Protein AF-A0A3C1EJ67-F1 (afdb_monomer_lite)

Structure (mmCIF, N/CA/C/O backbone):
data_AF-A0A3C1EJ67-F1
#
_entry.id   AF-A0A3C1EJ67-F1
#
loop_
_atom_site.group_PDB
_atom_site.id
_atom_site.type_symbol
_atom_site.label_atom_id
_atom_site.label_alt_id
_atom_site.label_comp_id
_atom_site.label_asym_id
_atom_site.label_entity_id
_atom_site.label_seq_id
_atom_site.pdbx_PDB_ins_code
_atom_site.Cartn_x
_atom_site.Cartn_y
_atom_site.Cartn_z
_atom_site.occupancy
_atom_site.B_iso_or_equiv
_atom_site.auth_seq_id
_atom_site.auth_comp_id
_atom_site.auth_asym_id
_atom_site.auth_atom_id
_atom_site.pdbx_PDB_model_num
ATOM 1 N N . MET A 1 1 ? 43.791 -3.008 -68.686 1.00 50.06 1 MET A N 1
ATOM 2 C CA . MET A 1 1 ? 42.972 -3.286 -67.486 1.00 50.06 1 MET A CA 1
ATOM 3 C C . MET A 1 1 ? 42.836 -1.986 -66.706 1.00 50.06 1 MET A C 1
ATOM 5 O O . MET A 1 1 ? 43.827 -1.531 -66.153 1.00 50.06 1 MET A O 1
ATOM 9 N N . GLY A 1 2 ? 41.682 -1.317 -66.788 1.00 63.72 2 GLY A N 1
ATOM 10 C CA . GLY A 1 2 ? 41.459 -0.001 -66.173 1.00 63.72 2 GLY A CA 1
ATOM 11 C C . GLY A 1 2 ? 40.953 -0.124 -64.737 1.00 63.72 2 GLY A C 1
ATOM 12 O O . GLY A 1 2 ? 40.076 -0.940 -64.466 1.00 63.72 2 GLY A O 1
ATOM 13 N N . ILE A 1 3 ? 41.519 0.666 -63.825 1.00 66.94 3 ILE A N 1
ATOM 14 C CA . ILE A 1 3 ? 41.120 0.714 -62.414 1.00 66.94 3 ILE A CA 1
ATOM 15 C C . ILE A 1 3 ? 39.718 1.346 -62.329 1.00 66.94 3 ILE A C 1
ATOM 17 O O . ILE A 1 3 ? 39.527 2.438 -62.873 1.00 66.94 3 ILE A O 1
ATOM 21 N N . PRO A 1 4 ? 38.733 0.701 -61.678 1.00 71.38 4 PRO A N 1
ATOM 22 C CA . PRO A 1 4 ? 37.395 1.263 -61.548 1.00 71.38 4 P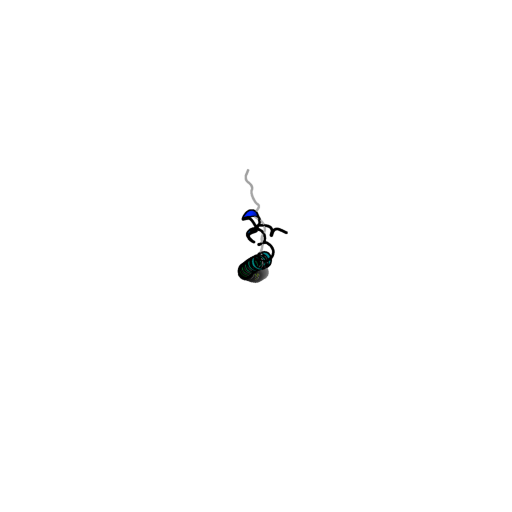RO A CA 1
ATOM 23 C C . PRO A 1 4 ? 37.427 2.530 -60.683 1.00 71.38 4 PRO A C 1
ATOM 25 O O . PRO A 1 4 ? 37.919 2.525 -59.553 1.00 71.38 4 PRO A O 1
ATOM 28 N N . GLN A 1 5 ? 36.904 3.623 -61.237 1.00 71.44 5 GLN A N 1
ATOM 29 C CA . GLN A 1 5 ? 36.814 4.927 -60.583 1.00 71.44 5 GLN A CA 1
ATOM 30 C C . GLN A 1 5 ? 35.678 4.892 -59.551 1.00 71.44 5 GLN A C 1
ATOM 32 O O . GLN A 1 5 ? 34.508 4.817 -59.923 1.00 71.44 5 GLN A O 1
ATOM 37 N N . ARG A 1 6 ? 36.019 4.922 -58.255 1.00 70.62 6 ARG A N 1
ATOM 38 C CA . ARG A 1 6 ? 35.038 5.038 -57.163 1.00 70.62 6 ARG A CA 1
ATOM 39 C C . ARG A 1 6 ? 34.387 6.417 -57.216 1.00 70.62 6 ARG A C 1
ATOM 41 O O . ARG A 1 6 ? 35.076 7.433 -57.180 1.00 70.62 6 ARG A O 1
ATOM 48 N N . THR A 1 7 ? 33.066 6.447 -57.295 1.00 74.50 7 THR A N 1
ATOM 49 C CA . THR A 1 7 ? 32.273 7.677 -57.331 1.00 74.50 7 THR A CA 1
ATOM 50 C C . THR A 1 7 ? 31.725 8.024 -55.950 1.00 74.50 7 THR A C 1
ATOM 52 O O . THR A 1 7 ? 31.741 7.218 -55.024 1.00 74.50 7 THR A O 1
ATOM 55 N N . VAL A 1 8 ? 31.177 9.232 -55.804 1.00 67.88 8 VAL A N 1
ATOM 56 C CA . VAL A 1 8 ? 30.530 9.692 -54.560 1.00 67.88 8 VAL A CA 1
ATOM 57 C C . VAL A 1 8 ? 29.348 8.800 -54.148 1.00 67.88 8 VAL A C 1
ATOM 59 O O . VAL A 1 8 ? 29.027 8.715 -52.969 1.00 67.88 8 VAL A O 1
ATOM 62 N N . LYS A 1 9 ? 28.735 8.089 -55.108 1.00 68.00 9 LYS A N 1
ATOM 63 C CA . LYS A 1 9 ? 27.679 7.092 -54.866 1.00 68.00 9 LYS A CA 1
ATOM 64 C C . LYS A 1 9 ? 28.195 5.826 -54.171 1.00 68.00 9 LYS A C 1
ATOM 66 O O . LYS A 1 9 ? 27.409 5.123 -53.548 1.00 68.00 9 LYS A O 1
ATOM 71 N N . ASP A 1 10 ? 29.500 5.566 -54.239 1.00 66.62 10 ASP A N 1
ATOM 72 C CA . ASP A 1 10 ? 30.141 4.423 -53.586 1.00 66.62 10 ASP A CA 1
ATOM 73 C C . ASP A 1 10 ? 30.540 4.735 -52.131 1.00 66.62 10 ASP A C 1
ATOM 75 O O . ASP A 1 10 ? 30.886 3.828 -51.368 1.00 66.62 10 ASP A O 1
ATOM 79 N N . ILE A 1 11 ? 30.443 6.003 -51.706 1.00 71.00 11 ILE A N 1
ATOM 80 C CA . ILE A 1 11 ? 30.692 6.437 -50.327 1.00 71.00 11 ILE A CA 1
ATOM 81 C C . ILE A 1 11 ? 29.448 6.140 -49.480 1.00 71.00 11 ILE A C 1
ATOM 83 O O . ILE A 1 11 ? 28.540 6.957 -49.340 1.00 71.00 11 ILE A O 1
ATOM 87 N N . HIS A 1 12 ? 29.409 4.949 -48.887 1.00 69.12 12 HIS A N 1
ATOM 88 C CA . HIS A 1 12 ? 28.361 4.568 -47.944 1.00 69.12 12 HIS A CA 1
ATOM 89 C C . HIS A 1 12 ? 28.721 5.115 -46.559 1.00 69.12 12 HIS A C 1
ATOM 91 O O . HIS A 1 12 ? 29.676 4.655 -45.933 1.00 69.12 12 HIS A O 1
ATOM 97 N N . THR A 1 13 ? 27.971 6.096 -46.055 1.00 66.81 13 THR A N 1
ATOM 98 C CA . THR A 1 13 ? 28.137 6.542 -44.666 1.00 66.81 13 THR A CA 1
ATOM 99 C C . THR A 1 13 ? 27.537 5.496 -43.724 1.00 66.81 13 THR A C 1
ATOM 101 O O . THR A 1 13 ? 26.443 4.986 -43.955 1.00 66.81 13 THR A O 1
ATOM 104 N N . HIS A 1 14 ? 28.220 5.182 -42.619 1.00 61.75 14 HIS A N 1
ATOM 105 C CA . HIS A 1 14 ? 27.709 4.286 -41.565 1.00 61.75 14 HIS A CA 1
ATOM 106 C C . HIS A 1 14 ? 26.427 4.802 -40.871 1.00 61.75 14 HIS A C 1
ATOM 108 O O . HIS A 1 14 ? 25.929 4.155 -39.953 1.00 61.75 14 HIS A O 1
ATOM 114 N N . SER A 1 15 ? 25.873 5.930 -41.324 1.00 59.97 15 SER A N 1
ATOM 115 C CA . SER A 1 15 ? 24.679 6.605 -40.812 1.00 59.97 15 SER A CA 1
ATOM 116 C C . SER A 1 15 ? 23.438 5.704 -40.749 1.00 59.97 15 SER A C 1
ATOM 118 O O . SER A 1 15 ? 22.623 5.876 -39.850 1.00 59.97 15 SER A O 1
ATOM 120 N N . GLY A 1 16 ? 23.326 4.696 -41.624 1.00 57.88 16 GLY A N 1
ATOM 121 C CA . GLY A 1 16 ? 22.241 3.700 -41.611 1.00 57.88 16 GLY A CA 1
ATOM 122 C C . GLY A 1 16 ? 22.550 2.380 -40.886 1.00 57.88 16 GLY A C 1
ATOM 123 O O . GLY A 1 16 ? 21.683 1.518 -40.805 1.00 57.88 16 GLY A O 1
ATOM 124 N N . ARG A 1 17 ? 23.777 2.181 -40.377 1.00 57.47 17 ARG A N 1
ATOM 125 C CA . ARG A 1 17 ? 24.217 0.939 -39.696 1.00 57.47 17 ARG A CA 1
ATOM 126 C C . ARG A 1 17 ? 24.226 1.043 -38.164 1.00 57.47 17 ARG A C 1
ATOM 128 O O . ARG A 1 17 ? 24.633 0.099 -37.488 1.00 57.47 17 ARG A O 1
ATOM 135 N N . VAL A 1 18 ? 23.782 2.168 -37.603 1.00 58.28 18 VAL A N 1
ATOM 136 C CA . VAL A 1 18 ? 23.738 2.413 -36.151 1.00 58.28 18 VAL A CA 1
ATOM 137 C C . VAL A 1 18 ? 22.486 1.777 -35.539 1.00 58.28 18 VAL A C 1
ATOM 139 O O . VAL A 1 18 ? 21.610 2.474 -35.042 1.00 58.28 18 VAL A O 1
ATOM 142 N N . ASP A 1 19 ? 22.378 0.449 -35.578 1.00 59.75 19 ASP A N 1
ATOM 143 C CA . ASP A 1 19 ? 21.228 -0.234 -34.955 1.00 59.75 19 ASP A CA 1
ATOM 144 C C . ASP A 1 19 ? 21.585 -1.431 -34.063 1.00 59.75 19 ASP A C 1
ATOM 146 O O . ASP A 1 19 ? 20.726 -1.988 -33.394 1.00 59.75 19 ASP A O 1
ATOM 150 N N . GLN A 1 20 ? 22.866 -1.806 -33.970 1.00 55.56 20 GLN A N 1
ATOM 151 C CA . GLN A 1 20 ? 23.284 -2.921 -33.100 1.00 55.56 20 GLN A CA 1
ATOM 152 C C . GLN A 1 20 ? 24.023 -2.462 -31.834 1.00 55.56 20 GLN A C 1
ATOM 154 O O . GLN A 1 20 ? 23.848 -3.051 -30.773 1.00 55.56 20 GLN A O 1
ATOM 159 N N . ILE A 1 21 ? 24.776 -1.358 -31.897 1.00 55.47 21 ILE A N 1
ATOM 160 C CA . ILE A 1 21 ? 25.499 -0.792 -30.737 1.00 55.47 21 ILE A CA 1
ATOM 161 C C . ILE A 1 21 ? 24.575 0.091 -29.870 1.00 55.47 21 ILE A C 1
ATOM 163 O O . ILE A 1 21 ? 24.819 0.288 -28.682 1.00 55.47 21 ILE A O 1
ATOM 167 N N . SER A 1 22 ? 23.471 0.594 -30.435 1.00 59.16 22 SER A N 1
ATOM 168 C CA . SER A 1 22 ? 22.487 1.427 -29.730 1.00 59.16 22 SER A CA 1
ATOM 169 C C . SER A 1 22 ? 21.567 0.629 -28.793 1.00 59.16 22 SER A C 1
ATOM 171 O O . SER A 1 22 ? 20.980 1.216 -27.881 1.00 59.16 22 SER A O 1
ATOM 173 N N . GLN A 1 23 ? 21.447 -0.692 -28.969 1.00 69.38 23 GLN A N 1
ATOM 174 C CA . GLN A 1 23 ? 20.520 -1.520 -28.191 1.00 69.38 23 GLN A CA 1
ATOM 175 C C . GLN A 1 23 ? 20.968 -1.768 -26.741 1.00 69.38 23 GLN A C 1
ATOM 177 O O . GLN A 1 23 ? 20.141 -1.561 -25.851 1.00 69.38 23 GLN A O 1
ATOM 182 N N . PRO A 1 24 ? 22.241 -2.111 -26.440 1.00 83.56 24 PRO A N 1
ATOM 183 C CA . PRO A 1 24 ? 22.671 -2.335 -25.058 1.00 83.56 24 PRO A CA 1
ATOM 184 C C . PRO A 1 24 ? 22.597 -1.070 -24.197 1.00 83.56 24 PRO A C 1
ATOM 186 O O . PRO A 1 24 ? 22.099 -1.117 -23.076 1.00 83.56 24 PRO A O 1
ATOM 189 N N . TYR A 1 25 ? 23.023 0.081 -24.732 1.00 85.56 25 TYR A N 1
ATOM 190 C CA . TYR A 1 25 ? 22.957 1.355 -24.007 1.00 85.56 25 TYR A CA 1
ATOM 191 C C . TYR A 1 25 ? 21.509 1.767 -23.709 1.00 85.56 25 TYR A C 1
ATOM 193 O O . TYR A 1 25 ? 21.182 2.125 -22.578 1.00 85.56 25 TYR A O 1
ATOM 201 N N . ARG A 1 26 ? 20.604 1.657 -24.691 1.00 85.81 26 ARG A N 1
ATOM 202 C CA . ARG A 1 26 ? 19.174 1.946 -24.488 1.00 85.81 26 ARG A CA 1
ATOM 203 C C . ARG A 1 26 ? 18.527 0.986 -23.493 1.00 85.81 26 ARG A C 1
ATOM 205 O O . ARG A 1 26 ? 17.739 1.430 -22.661 1.00 85.81 26 ARG A O 1
ATOM 212 N N . ALA A 1 27 ? 18.873 -0.300 -23.553 1.00 88.19 27 ALA A N 1
ATOM 213 C CA . ALA A 1 27 ? 18.409 -1.292 -22.591 1.00 88.19 27 ALA A CA 1
ATOM 214 C C . ALA A 1 27 ? 18.891 -0.953 -21.175 1.00 88.19 27 ALA A C 1
ATOM 216 O O . ALA A 1 27 ? 18.083 -0.928 -20.252 1.00 88.19 27 ALA A O 1
ATOM 217 N N . PHE A 1 28 ? 20.166 -0.594 -21.011 1.00 93.06 28 PHE A N 1
ATOM 218 C CA . PHE A 1 28 ? 20.715 -0.182 -19.722 1.00 93.06 28 PHE A CA 1
ATOM 219 C C . PHE A 1 28 ? 20.010 1.062 -19.164 1.00 93.06 28 PHE A C 1
ATOM 221 O O . PHE A 1 28 ? 19.611 1.078 -18.004 1.00 93.06 28 PHE A O 1
ATOM 228 N N . MET A 1 29 ? 19.767 2.078 -19.997 1.00 94.69 29 MET A N 1
ATOM 229 C CA . MET A 1 29 ? 19.015 3.271 -19.585 1.00 94.69 29 MET A CA 1
ATOM 230 C C . MET A 1 29 ? 17.576 2.934 -19.177 1.00 94.69 29 MET A C 1
ATOM 232 O O . MET A 1 29 ? 17.070 3.463 -18.187 1.00 94.69 29 MET A O 1
ATOM 236 N N . ARG A 1 30 ? 16.917 2.027 -19.910 1.00 95.25 30 ARG A N 1
ATOM 237 C CA . ARG A 1 30 ? 15.567 1.556 -19.578 1.00 95.25 30 ARG A CA 1
ATOM 238 C C . ARG A 1 30 ? 15.549 0.814 -18.242 1.00 95.25 30 ARG A C 1
ATOM 240 O O . ARG A 1 30 ? 14.651 1.059 -17.444 1.00 95.25 30 ARG A O 1
ATOM 247 N N . ILE A 1 31 ? 16.530 -0.053 -17.998 1.00 96.00 31 ILE A N 1
ATOM 248 C CA . ILE A 1 31 ? 16.682 -0.785 -16.735 1.00 96.00 31 ILE A CA 1
ATOM 249 C C . ILE A 1 31 ? 16.891 0.199 -15.585 1.00 96.00 31 ILE A C 1
ATOM 251 O O . ILE A 1 31 ? 16.150 0.145 -14.611 1.00 96.00 31 ILE A O 1
ATOM 255 N N . SER A 1 32 ? 17.812 1.153 -15.727 1.00 97.38 32 SER A N 1
ATOM 256 C CA . SER A 1 32 ? 18.062 2.173 -14.703 1.00 97.38 32 SER A CA 1
ATOM 257 C C . SER A 1 32 ? 16.796 2.963 -14.357 1.00 97.38 32 SER A C 1
ATOM 259 O O . SER A 1 32 ? 16.499 3.164 -13.183 1.00 97.38 32 SER A O 1
ATOM 261 N N . ALA A 1 33 ? 15.996 3.346 -15.357 1.00 97.50 33 ALA A N 1
ATOM 262 C CA . ALA A 1 33 ? 14.719 4.017 -15.118 1.00 97.50 33 ALA A CA 1
ATOM 263 C C . ALA A 1 33 ? 13.716 3.133 -14.347 1.00 97.50 33 ALA A C 1
ATOM 265 O O . ALA A 1 33 ? 13.025 3.625 -13.455 1.00 97.50 33 ALA A O 1
ATOM 266 N N . LEU A 1 34 ? 13.647 1.833 -14.656 1.00 98.12 34 LEU A N 1
ATOM 267 C CA . LEU A 1 34 ? 12.791 0.887 -13.932 1.00 98.12 34 LEU A CA 1
ATOM 268 C C . LEU A 1 34 ? 13.259 0.673 -12.488 1.00 98.12 34 LEU A C 1
ATOM 270 O O . LEU A 1 34 ? 12.424 0.625 -11.587 1.00 98.12 34 LEU A O 1
ATOM 274 N N . GLU A 1 35 ? 14.568 0.587 -12.250 1.00 98.12 35 GLU A N 1
ATOM 275 C CA . GLU A 1 35 ? 15.125 0.459 -10.900 1.00 98.12 35 GLU A CA 1
ATOM 276 C C . GLU A 1 35 ? 14.835 1.702 -10.049 1.00 98.12 35 GLU A C 1
ATOM 278 O O . GLU A 1 35 ? 14.430 1.581 -8.891 1.00 98.12 35 GLU A O 1
ATOM 283 N N . MET A 1 36 ? 14.945 2.902 -10.629 1.00 98.12 36 MET A N 1
ATOM 284 C CA . MET A 1 36 ? 14.575 4.144 -9.943 1.00 98.12 36 MET A CA 1
ATOM 285 C C . MET A 1 36 ? 13.084 4.187 -9.593 1.00 98.12 36 MET A C 1
ATOM 287 O O . MET A 1 36 ? 12.724 4.528 -8.464 1.00 98.12 36 MET A O 1
ATOM 291 N N . GLU A 1 37 ? 12.209 3.808 -10.527 1.00 98.19 37 GLU A N 1
ATOM 292 C CA . GLU A 1 37 ? 10.769 3.749 -10.265 1.00 98.19 37 GLU A CA 1
ATOM 293 C C . GLU A 1 37 ? 10.445 2.711 -9.184 1.00 98.19 37 GLU A C 1
ATOM 295 O O . GLU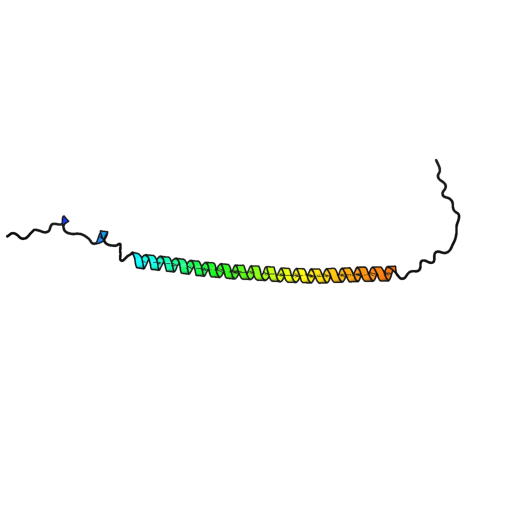 A 1 37 ? 9.678 2.994 -8.264 1.00 98.19 37 GLU A O 1
ATOM 300 N N . LYS A 1 38 ? 11.073 1.532 -9.227 1.00 98.31 38 LYS A N 1
ATOM 301 C CA . LYS A 1 38 ? 10.927 0.499 -8.196 1.00 98.31 38 LYS A CA 1
ATOM 302 C C . LYS A 1 38 ? 11.357 1.008 -6.821 1.00 98.31 38 LYS A C 1
ATOM 304 O O . LYS A 1 38 ? 10.637 0.781 -5.849 1.00 98.31 38 LYS A O 1
ATOM 309 N N . ALA A 1 39 ? 12.485 1.711 -6.725 1.00 98.12 39 ALA A N 1
ATOM 310 C CA . ALA A 1 39 ? 12.952 2.300 -5.472 1.00 98.12 39 ALA A CA 1
ATOM 311 C C . ALA A 1 39 ? 11.945 3.326 -4.924 1.00 98.12 39 ALA A C 1
ATOM 313 O O . ALA A 1 39 ? 11.548 3.248 -3.760 1.00 98.12 39 ALA A O 1
ATOM 314 N N . ARG A 1 40 ? 11.454 4.226 -5.785 1.00 98.25 40 ARG A N 1
ATOM 31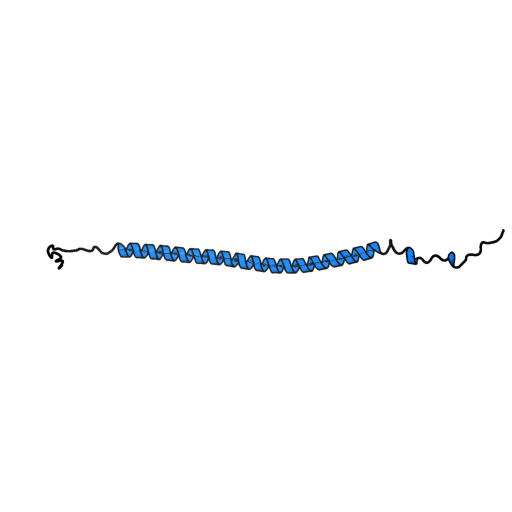5 C CA . ARG A 1 40 ? 10.439 5.232 -5.441 1.00 98.25 40 ARG A CA 1
ATOM 316 C C . ARG A 1 40 ? 9.146 4.583 -4.938 1.00 98.25 40 ARG A C 1
ATOM 318 O O . ARG A 1 40 ? 8.662 4.918 -3.859 1.00 98.25 40 ARG A O 1
ATOM 325 N N . ARG A 1 41 ? 8.625 3.594 -5.672 1.00 98.25 41 ARG A N 1
ATOM 326 C CA . ARG A 1 41 ? 7.447 2.803 -5.275 1.00 98.25 41 ARG A CA 1
ATOM 327 C C . ARG A 1 41 ? 7.676 2.030 -3.979 1.00 98.25 41 ARG A C 1
ATOM 329 O O . ARG A 1 41 ? 6.756 1.894 -3.178 1.00 98.25 41 ARG A O 1
ATOM 336 N N . GLY A 1 42 ? 8.894 1.550 -3.741 1.00 98.25 42 GLY A N 1
ATOM 337 C CA . GLY A 1 42 ? 9.282 0.902 -2.490 1.00 98.25 42 GLY A CA 1
ATOM 338 C C . GLY A 1 42 ? 9.151 1.833 -1.283 1.00 98.25 42 GLY A C 1
ATOM 339 O O . GLY A 1 42 ? 8.620 1.422 -0.251 1.00 98.25 42 GLY A O 1
ATOM 340 N N . MET A 1 43 ? 9.561 3.096 -1.425 1.00 97.25 43 MET A N 1
ATOM 341 C CA . MET A 1 43 ? 9.394 4.113 -0.380 1.00 97.25 43 MET A CA 1
ATOM 342 C C . MET A 1 43 ? 7.917 4.426 -0.119 1.00 97.25 43 MET A C 1
ATOM 344 O O . MET A 1 43 ? 7.490 4.445 1.035 1.00 97.25 43 MET A O 1
ATOM 348 N N . GLU A 1 44 ? 7.120 4.602 -1.178 1.00 97.69 44 GLU A N 1
ATOM 349 C CA . GLU A 1 44 ? 5.667 4.793 -1.059 1.00 97.69 44 GLU A CA 1
ATOM 350 C C . GLU A 1 44 ? 5.004 3.616 -0.337 1.00 97.69 44 GLU A C 1
ATOM 352 O O . GLU A 1 44 ? 4.208 3.821 0.581 1.00 97.69 44 GLU A O 1
ATOM 357 N N . ARG A 1 45 ? 5.372 2.381 -0.707 1.00 98.25 45 ARG A N 1
ATOM 358 C CA . ARG A 1 45 ? 4.880 1.157 -0.067 1.00 98.25 45 ARG A CA 1
ATOM 359 C C . ARG A 1 45 ? 5.230 1.123 1.414 1.00 98.25 45 ARG A C 1
ATOM 361 O O . ARG A 1 45 ? 4.370 0.766 2.211 1.00 98.25 45 ARG A O 1
ATOM 368 N N . LYS A 1 46 ? 6.463 1.475 1.790 1.00 97.94 46 LYS A N 1
ATOM 369 C CA . LYS A 1 46 ? 6.878 1.507 3.198 1.00 97.94 46 LYS A CA 1
ATOM 370 C C . LYS A 1 46 ? 6.026 2.498 3.995 1.00 97.94 46 LYS A C 1
ATOM 372 O O . LYS A 1 46 ? 5.450 2.116 5.004 1.00 97.94 46 LYS A O 1
ATOM 377 N N . SER A 1 47 ? 5.862 3.718 3.485 1.00 96.94 47 SER A N 1
ATOM 378 C CA . SER A 1 47 ? 5.008 4.735 4.113 1.00 96.94 47 SER A CA 1
ATOM 379 C C . SER A 1 47 ? 3.540 4.297 4.206 1.00 96.94 47 SER A C 1
ATOM 381 O O . SER A 1 47 ? 2.863 4.579 5.191 1.00 96.94 47 SER A O 1
ATOM 383 N N . ALA A 1 48 ? 3.024 3.602 3.189 1.00 98.25 48 ALA A N 1
ATOM 384 C CA . ALA A 1 48 ? 1.673 3.049 3.228 1.00 98.25 48 ALA A CA 1
ATOM 385 C C . ALA A 1 48 ? 1.530 1.936 4.272 1.00 98.25 48 ALA A C 1
ATOM 387 O O . ALA A 1 48 ? 0.518 1.903 4.964 1.00 98.25 48 ALA A O 1
ATOM 388 N N . MET A 1 49 ? 2.537 1.072 4.413 1.00 98.31 49 MET A N 1
ATOM 389 C CA . MET A 1 49 ? 2.541 0.015 5.422 1.00 98.31 49 MET A CA 1
ATOM 390 C C . MET A 1 49 ? 2.528 0.595 6.836 1.00 98.31 49 MET A C 1
ATOM 392 O O . MET A 1 49 ? 1.705 0.189 7.640 1.00 98.31 49 MET A O 1
ATOM 396 N N . GLU A 1 50 ? 3.340 1.622 7.101 1.00 98.12 50 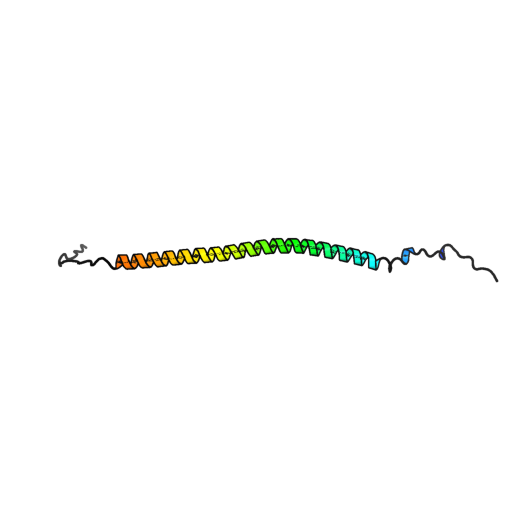GLU A N 1
ATOM 397 C CA . GLU A 1 50 ? 3.346 2.312 8.399 1.00 98.12 50 GLU A CA 1
ATOM 398 C C . GLU A 1 50 ? 1.958 2.870 8.761 1.00 98.12 50 GLU A C 1
ATOM 400 O O . GLU A 1 50 ? 1.544 2.806 9.916 1.00 98.12 50 GLU A O 1
ATOM 405 N N . ARG A 1 51 ? 1.200 3.374 7.775 1.00 98.06 51 ARG A N 1
ATOM 406 C CA . ARG A 1 51 ? -0.189 3.813 7.996 1.00 98.06 51 ARG A CA 1
ATOM 407 C C . ARG A 1 51 ? -1.133 2.651 8.303 1.00 98.06 51 ARG A C 1
ATOM 409 O O . ARG A 1 51 ? -2.012 2.809 9.141 1.00 98.06 51 ARG A O 1
ATOM 416 N N . ILE A 1 52 ? -0.972 1.511 7.632 1.00 98.44 52 ILE A N 1
ATOM 417 C CA . ILE A 1 52 ? -1.771 0.305 7.902 1.00 98.44 52 ILE A CA 1
ATOM 418 C C . ILE A 1 52 ? -1.488 -0.194 9.321 1.00 98.44 52 ILE A C 1
ATOM 420 O O . ILE A 1 52 ? -2.425 -0.389 10.088 1.00 98.44 52 ILE A O 1
ATOM 424 N N . ASP A 1 53 ? -0.216 -0.279 9.710 1.00 98.50 53 ASP A N 1
ATOM 425 C CA . ASP A 1 53 ? 0.188 -0.721 11.047 1.00 98.50 53 ASP A CA 1
ATOM 426 C C . ASP A 1 53 ? -0.413 0.172 12.148 1.00 98.50 53 ASP A C 1
ATOM 428 O O . ASP A 1 53 ? -0.861 -0.322 13.184 1.00 98.50 53 ASP A O 1
ATOM 432 N N . GLN A 1 54 ? -0.472 1.490 11.918 1.00 98.38 54 GLN A N 1
ATOM 433 C CA . GLN A 1 54 ? -1.128 2.441 12.823 1.00 98.38 54 GLN A CA 1
ATOM 434 C C . GLN A 1 54 ? -2.641 2.207 12.924 1.00 98.38 54 GLN A C 1
ATOM 436 O O . GLN A 1 54 ? -3.198 2.259 14.021 1.00 98.38 54 GLN A O 1
ATOM 441 N N . ILE A 1 55 ? -3.310 1.937 11.800 1.00 98.44 55 ILE A N 1
ATOM 442 C CA . ILE A 1 55 ? -4.745 1.619 11.779 1.00 98.44 55 ILE A CA 1
ATOM 443 C C . ILE A 1 55 ? -5.009 0.325 12.558 1.00 98.44 55 ILE A C 1
ATOM 445 O O . ILE A 1 55 ? -5.903 0.286 13.403 1.00 98.44 55 ILE A O 1
ATOM 449 N N . ASP A 1 56 ? -4.195 -0.705 12.343 1.00 98.62 56 ASP A N 1
ATOM 450 C CA . ASP A 1 56 ? -4.326 -1.993 13.025 1.00 98.62 56 ASP A CA 1
ATOM 451 C C . ASP A 1 56 ? -4.032 -1.893 14.527 1.00 98.62 56 ASP A C 1
ATOM 453 O O . ASP A 1 56 ? -4.630 -2.606 15.338 1.00 98.62 56 ASP A O 1
ATOM 457 N N . ALA A 1 57 ? -3.102 -1.020 14.925 1.00 98.50 57 ALA A N 1
ATOM 458 C CA . ALA A 1 57 ? -2.881 -0.691 16.329 1.00 98.50 57 ALA A CA 1
ATOM 459 C C . ALA A 1 57 ? -4.124 -0.017 16.930 1.00 98.50 57 ALA A C 1
ATOM 461 O O . ALA A 1 57 ? -4.620 -0.465 17.966 1.00 98.50 57 ALA A O 1
ATOM 462 N N . ARG A 1 58 ? -4.696 0.977 16.236 1.00 98.38 58 ARG A N 1
ATOM 463 C CA . ARG A 1 58 ? -5.910 1.663 16.693 1.00 98.38 58 ARG A CA 1
ATOM 464 C C . ARG A 1 58 ? -7.103 0.714 16.811 1.00 98.38 58 ARG A C 1
ATOM 466 O O . ARG A 1 58 ? -7.869 0.833 17.761 1.00 98.38 58 ARG A O 1
ATOM 473 N N . PHE A 1 59 ? -7.268 -0.250 15.905 1.00 98.62 59 PHE A N 1
ATOM 474 C CA . PHE A 1 59 ? -8.329 -1.254 16.040 1.00 98.62 59 PHE A CA 1
ATOM 475 C C . PHE A 1 59 ? -8.184 -2.099 17.304 1.00 98.62 59 PHE A C 1
ATOM 477 O O . PHE A 1 59 ? -9.171 -2.295 18.013 1.00 98.62 59 PHE A O 1
ATOM 484 N N . ARG A 1 60 ? -6.965 -2.532 17.637 1.00 98.50 60 ARG A N 1
ATOM 485 C CA . ARG A 1 60 ? -6.702 -3.286 18.872 1.00 98.50 60 ARG A CA 1
ATOM 486 C C . ARG A 1 60 ? -7.011 -2.470 20.125 1.00 98.50 60 ARG A C 1
ATOM 488 O O . ARG A 1 60 ? -7.595 -2.999 21.067 1.00 98.50 60 ARG A O 1
ATOM 495 N N . GLU A 1 61 ? -6.663 -1.187 20.126 1.00 98.56 61 GLU A N 1
ATOM 496 C CA . GLU A 1 61 ? -7.025 -0.273 21.214 1.00 98.56 61 GLU A CA 1
ATOM 497 C C . GLU A 1 61 ? -8.544 -0.141 21.355 1.00 98.56 61 GLU A C 1
ATOM 499 O O . GLU A 1 61 ? -9.062 -0.311 22.455 1.00 98.56 61 GLU A O 1
ATOM 504 N N . ILE A 1 62 ? -9.271 0.076 20.249 1.00 98.38 62 ILE A N 1
ATOM 505 C CA . ILE A 1 62 ? -10.741 0.160 20.253 1.00 98.38 62 ILE A CA 1
ATOM 506 C C . ILE A 1 62 ? -11.361 -1.118 20.823 1.00 98.38 62 ILE A C 1
ATOM 508 O O . ILE A 1 62 ? -12.318 -1.053 21.591 1.00 98.38 62 ILE A O 1
ATOM 512 N N . GLU A 1 63 ? -10.858 -2.291 20.447 1.00 98.44 63 GLU A N 1
ATOM 513 C CA . GLU A 1 63 ? -11.344 -3.558 20.997 1.00 98.44 63 GLU A CA 1
ATOM 514 C C . GLU A 1 63 ? -11.084 -3.676 22.502 1.00 98.44 63 GLU A C 1
ATOM 516 O O . GLU A 1 63 ? -11.946 -4.170 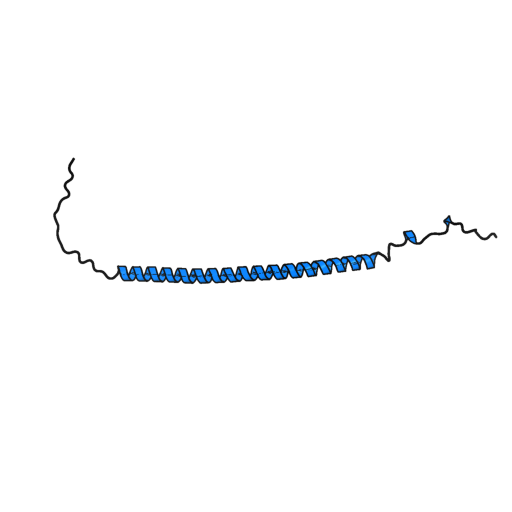23.230 1.00 98.44 63 GLU A O 1
ATOM 521 N N . GLY A 1 64 ? -9.931 -3.199 22.979 1.00 98.19 64 GLY A N 1
ATOM 522 C CA . GLY A 1 64 ? -9.623 -3.101 24.405 1.00 98.19 64 GLY A CA 1
ATOM 523 C C . GLY A 1 64 ? -10.580 -2.161 25.140 1.00 98.19 64 GLY A C 1
ATOM 524 O O . GLY A 1 64 ? -11.209 -2.570 26.114 1.00 98.19 64 GLY A O 1
ATOM 525 N N . GLU A 1 65 ? -10.757 -0.939 24.632 1.00 98.06 65 GLU A N 1
ATOM 526 C CA . GLU A 1 65 ? -11.704 0.051 25.164 1.00 98.06 65 GLU A CA 1
ATOM 527 C C . GLU A 1 65 ? -13.127 -0.523 25.234 1.00 98.06 65 GLU A C 1
ATOM 529 O O . GLU A 1 65 ? -13.795 -0.415 26.262 1.00 98.06 65 GLU A O 1
ATOM 534 N N . LYS A 1 66 ? -13.582 -1.206 24.175 1.00 97.94 66 LYS A N 1
ATOM 535 C CA . LYS A 1 66 ? -14.896 -1.864 24.145 1.00 97.94 66 LYS A CA 1
ATOM 536 C C . LYS A 1 66 ? -15.044 -2.919 25.234 1.00 97.94 66 LYS A C 1
ATOM 538 O O . LYS A 1 66 ? -16.091 -2.965 25.872 1.00 97.94 66 LYS A O 1
ATOM 543 N N . LYS A 1 67 ? -14.032 -3.765 25.448 1.00 97.44 67 LYS A N 1
ATOM 544 C CA . LYS A 1 67 ? -14.071 -4.793 26.501 1.00 97.44 67 LYS A CA 1
ATOM 545 C C . LYS A 1 67 ? -14.196 -4.163 27.883 1.00 97.44 67 LYS A C 1
ATOM 547 O O . LYS A 1 67 ? -15.078 -4.559 28.633 1.00 97.44 67 LYS A O 1
ATOM 552 N N . VAL A 1 68 ? -13.397 -3.135 28.167 1.00 96.94 68 VAL A N 1
ATOM 553 C CA . VAL A 1 68 ? -13.460 -2.400 29.441 1.00 96.94 68 VAL A CA 1
ATOM 554 C C . VAL A 1 68 ? -14.848 -1.792 29.662 1.00 96.94 68 VAL A C 1
ATOM 556 O O . VAL A 1 68 ? -15.404 -1.899 30.752 1.00 96.94 68 VAL A O 1
ATOM 559 N N . LEU A 1 69 ? -15.440 -1.184 28.629 1.00 96.31 69 LEU A N 1
ATOM 560 C CA . LEU A 1 69 ? -16.791 -0.624 28.720 1.00 96.31 69 LEU A CA 1
ATOM 561 C C . LEU A 1 69 ? -17.854 -1.706 28.959 1.00 96.31 69 LEU A C 1
ATOM 563 O O . LEU A 1 69 ? -18.753 -1.502 29.769 1.00 96.31 69 LEU A O 1
ATOM 567 N N . LEU A 1 70 ? -17.748 -2.857 28.291 1.00 95.88 70 LEU A N 1
ATOM 568 C CA . LEU A 1 70 ? -18.664 -3.982 28.499 1.00 95.88 70 LEU A CA 1
ATOM 569 C C . LEU A 1 70 ? -18.546 -4.567 29.912 1.00 95.88 70 LEU A C 1
ATOM 571 O O . LEU A 1 70 ? -19.562 -4.857 30.534 1.00 95.88 70 LEU A O 1
ATOM 575 N N . GLU A 1 71 ? -17.330 -4.697 30.442 1.00 94.81 71 GLU A N 1
ATOM 576 C CA . GLU A 1 71 ? -17.099 -5.139 31.822 1.00 94.81 71 GLU A CA 1
ATOM 577 C C . GLU A 1 71 ? -17.703 -4.156 32.832 1.00 94.81 71 GLU A C 1
ATOM 579 O O . GLU A 1 71 ? -18.393 -4.572 33.762 1.00 94.81 71 GLU A O 1
ATOM 584 N N . ALA A 1 72 ? -17.518 -2.850 32.620 1.00 93.44 72 ALA A N 1
ATOM 585 C CA . ALA A 1 72 ? -18.109 -1.823 33.473 1.00 93.44 72 ALA A CA 1
ATOM 586 C C . ALA A 1 72 ? -19.647 -1.873 33.478 1.00 93.44 72 ALA A C 1
ATOM 588 O O . ALA A 1 72 ? -20.253 -1.708 34.538 1.00 93.44 72 ALA A O 1
ATOM 589 N N . LEU A 1 73 ? -20.274 -2.133 32.325 1.00 92.62 73 LEU A N 1
ATOM 590 C CA . LEU A 1 73 ? -21.726 -2.306 32.222 1.00 92.62 73 LEU A CA 1
ATOM 591 C C . LEU A 1 73 ? -22.202 -3.566 32.956 1.00 92.62 73 LEU A C 1
ATOM 593 O O . LEU A 1 73 ? -23.129 -3.480 33.754 1.00 92.62 73 LEU A O 1
ATOM 597 N N . CYS A 1 74 ? -21.525 -4.705 32.782 1.00 88.75 74 CYS A N 1
ATOM 598 C CA . CYS A 1 74 ? -21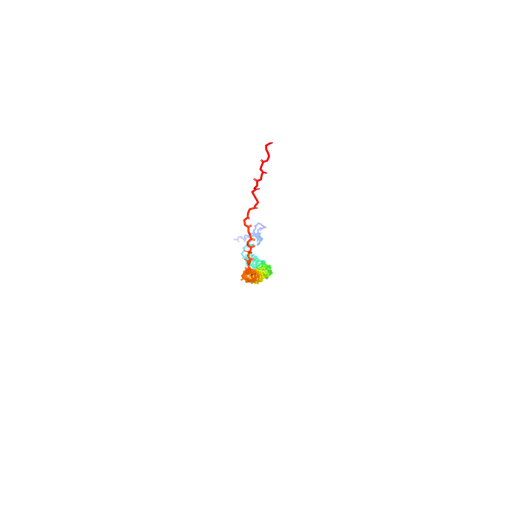.845 -5.928 33.526 1.00 88.75 74 CYS A CA 1
ATOM 599 C C . CYS A 1 74 ? -21.748 -5.728 35.049 1.00 88.75 74 CYS A C 1
ATOM 601 O O . CYS A 1 74 ? -22.579 -6.237 35.801 1.00 88.75 74 CYS A O 1
ATOM 603 N N . GLU A 1 75 ? -20.748 -4.982 35.528 1.00 85.44 75 GLU A N 1
ATOM 604 C CA . GLU A 1 75 ? -20.611 -4.658 36.953 1.00 85.44 75 GLU A CA 1
ATOM 605 C C . GLU A 1 75 ? -21.713 -3.713 37.457 1.00 85.44 75 GLU A C 1
ATOM 607 O O . GLU A 1 75 ? -22.157 -3.848 38.600 1.00 85.44 75 GLU A O 1
ATOM 612 N N . GLN A 1 76 ? -22.177 -2.772 36.630 1.00 82.00 76 GLN A N 1
ATOM 613 C CA . GLN A 1 76 ? -23.330 -1.925 36.950 1.00 82.00 76 GLN A CA 1
ATOM 614 C C . GLN A 1 76 ? -24.625 -2.738 37.016 1.00 82.00 76 GLN A C 1
ATOM 616 O O . GLN A 1 76 ? -25.351 -2.623 38.004 1.00 82.00 76 GLN A O 1
ATOM 621 N N . ASP A 1 77 ? -24.870 -3.615 36.042 1.00 81.56 77 ASP A N 1
ATOM 622 C CA . ASP A 1 77 ? -26.026 -4.515 36.045 1.00 81.56 77 ASP A CA 1
ATOM 623 C C . ASP A 1 77 ? -26.016 -5.403 37.298 1.00 81.56 77 ASP A C 1
ATOM 625 O O . ASP A 1 77 ? -27.023 -5.518 37.998 1.00 81.56 77 ASP A O 1
ATOM 629 N N . ARG A 1 78 ? -24.853 -5.955 37.665 1.00 77.06 78 ARG A N 1
ATOM 630 C CA . ARG A 1 78 ? -24.690 -6.769 38.877 1.00 77.06 78 ARG A CA 1
ATOM 631 C C . ARG A 1 78 ? -24.962 -5.985 40.162 1.00 77.06 78 ARG A C 1
ATOM 633 O O . ARG A 1 78 ? -25.609 -6.517 41.062 1.00 77.06 78 ARG A O 1
ATOM 640 N N . LYS A 1 79 ? -24.484 -4.740 40.263 1.00 75.56 79 LYS A N 1
ATOM 641 C CA . LYS A 1 79 ? -24.778 -3.859 41.407 1.00 75.56 79 LYS A CA 1
ATOM 642 C C . LYS A 1 79 ? -26.264 -3.522 41.486 1.00 75.56 79 LYS A C 1
ATOM 644 O O . LYS A 1 79 ? -26.834 -3.648 42.561 1.00 75.56 79 LYS A O 1
ATOM 649 N N . SER A 1 80 ? -26.898 -3.207 40.356 1.00 73.81 80 SER A N 1
ATOM 650 C CA . SER A 1 80 ? -28.335 -2.916 40.305 1.00 73.81 80 SER A CA 1
ATOM 651 C C . SER A 1 80 ? -29.194 -4.116 40.733 1.00 73.81 80 SER A C 1
ATOM 653 O O . SER A 1 80 ? -30.159 -3.949 41.472 1.00 73.81 80 SER A O 1
ATOM 655 N N . LEU A 1 81 ? -28.800 -5.342 40.363 1.00 68.81 81 LEU A N 1
ATOM 656 C CA . LEU A 1 81 ? -29.454 -6.576 40.807 1.00 68.81 81 LEU A CA 1
ATOM 657 C C . LEU A 1 81 ? -29.310 -6.796 42.319 1.00 68.81 81 LEU A C 1
ATOM 659 O O . LEU A 1 81 ? -30.280 -7.167 42.976 1.00 68.81 81 LEU A O 1
ATOM 663 N N . LEU A 1 82 ? -28.121 -6.550 42.877 1.00 66.31 82 LEU A N 1
ATOM 664 C CA . LEU A 1 82 ? -27.863 -6.678 44.315 1.00 66.31 82 LEU A CA 1
ATOM 665 C C . LEU A 1 82 ? -28.614 -5.617 45.133 1.00 66.31 82 LEU A C 1
ATOM 667 O O . LEU A 1 82 ? -29.154 -5.949 46.183 1.00 66.31 82 LEU A O 1
ATOM 671 N N . GLU A 1 83 ? -28.705 -4.384 44.632 1.00 59.00 83 GLU A N 1
ATOM 672 C CA . GLU A 1 83 ? -29.476 -3.295 45.250 1.00 59.00 83 GLU A CA 1
ATOM 673 C C . GLU A 1 83 ? -30.994 -3.528 45.133 1.00 59.00 83 GLU A C 1
ATOM 675 O O . GLU A 1 83 ? -31.736 -3.200 46.054 1.00 59.00 83 GLU A O 1
ATOM 680 N N . SER A 1 84 ? -31.467 -4.185 44.065 1.00 58.94 84 SER A N 1
ATOM 681 C CA . SER A 1 84 ? -32.874 -4.611 43.938 1.00 58.94 84 SER A CA 1
ATOM 682 C C . SER A 1 84 ? -33.249 -5.810 44.824 1.00 58.94 84 SER A C 1
ATOM 684 O O . SER A 1 84 ? -34.429 -6.099 45.004 1.00 58.94 84 SER A O 1
ATOM 686 N N . GLY A 1 85 ? -32.255 -6.522 45.369 1.00 54.72 85 GLY A N 1
ATOM 687 C CA . GLY A 1 85 ? -32.435 -7.711 46.206 1.00 54.72 85 GLY A CA 1
ATOM 688 C C . GLY A 1 85 ? -32.455 -7.440 47.714 1.00 54.72 85 GLY A C 1
ATOM 689 O O . GLY A 1 85 ? -32.576 -8.390 48.488 1.00 54.72 85 GLY A O 1
ATOM 690 N N . SER A 1 86 ? -32.323 -6.182 48.144 1.00 50.97 86 SER A N 1
ATOM 691 C CA . SER A 1 86 ? -32.256 -5.803 49.560 1.00 50.97 86 SER A CA 1
ATOM 692 C C . SER A 1 86 ? -33.251 -4.707 49.943 1.00 50.97 86 SER A C 1
ATOM 694 O O . SER A 1 86 ? -32.865 -3.731 50.570 1.00 50.97 86 SER A O 1
ATOM 696 N N . GLU A 1 87 ? -34.526 -4.895 49.613 1.00 49.62 87 GLU A N 1
ATOM 697 C CA . GLU A 1 87 ? -35.646 -4.308 50.360 1.00 49.62 87 GLU A CA 1
ATOM 698 C C . GLU A 1 87 ? -36.767 -5.362 50.444 1.00 49.62 87 GLU A C 1
ATOM 700 O O . GLU A 1 87 ? -37.365 -5.706 49.419 1.00 49.62 87 GLU A O 1
ATOM 705 N N . PRO A 1 88 ? -37.068 -5.934 51.625 1.00 49.69 88 PRO A N 1
ATOM 706 C CA . PRO A 1 88 ? -38.365 -6.543 51.847 1.00 49.69 88 PRO A CA 1
ATOM 707 C C . PRO A 1 88 ? -39.383 -5.402 51.956 1.00 49.69 88 PRO A C 1
ATOM 709 O O . PRO A 1 88 ? -39.496 -4.770 53.003 1.00 49.69 88 PRO A O 1
ATOM 712 N N . GLU A 1 89 ? -40.144 -5.136 50.891 1.00 51.44 89 GLU A N 1
ATOM 713 C CA . GLU A 1 89 ? -41.406 -4.405 51.043 1.00 51.44 89 GLU A CA 1
ATOM 714 C C . GLU A 1 89 ? -42.362 -5.284 51.869 1.00 51.44 89 GLU A C 1
ATOM 716 O O . GLU A 1 89 ? -43.162 -6.068 51.352 1.00 51.44 89 GLU A O 1
ATOM 721 N N . GLU A 1 90 ? -42.263 -5.182 53.194 1.00 51.28 90 GLU A N 1
ATOM 722 C CA . GLU A 1 90 ? -43.374 -5.501 54.076 1.00 51.28 90 GLU A CA 1
ATOM 723 C C . GLU A 1 90 ? -44.475 -4.475 53.795 1.00 51.28 90 GLU A C 1
ATOM 725 O O . GLU A 1 90 ? -44.404 -3.325 54.222 1.00 51.28 90 GLU A O 1
ATOM 730 N N . VAL A 1 91 ? -45.500 -4.888 53.051 1.00 60.91 91 VAL A N 1
ATOM 731 C CA . VAL A 1 91 ? -46.737 -4.119 52.892 1.00 60.91 91 VAL A CA 1
ATOM 732 C C . VAL A 1 91 ? -47.722 -4.581 53.971 1.00 60.91 91 VAL A C 1
ATOM 734 O O . VAL A 1 91 ? -48.313 -5.656 53.823 1.00 60.91 91 VAL A O 1
ATOM 737 N N . PRO A 1 92 ? -47.959 -3.817 55.057 1.00 48.97 92 PRO A N 1
ATOM 738 C CA . PRO A 1 92 ? -49.044 -4.128 55.967 1.00 48.97 92 PRO A CA 1
ATOM 739 C C . PRO A 1 92 ? -50.367 -3.519 55.476 1.00 48.97 92 PRO A C 1
ATOM 741 O O . PRO A 1 92 ? -50.508 -2.314 55.295 1.00 48.97 92 PRO A O 1
ATOM 744 N N . SER A 1 93 ? -51.342 -4.415 55.305 1.00 54.59 93 SER A N 1
ATOM 745 C CA . SER A 1 93 ? -52.776 -4.287 55.615 1.00 54.59 93 SER A CA 1
ATOM 746 C C . SER A 1 93 ? -53.500 -2.961 55.302 1.00 54.59 93 SER A C 1
ATOM 748 O O . SER A 1 93 ? -53.378 -1.983 56.033 1.00 54.59 93 SER A O 1
ATOM 750 N N . ASN A 1 94 ? -54.453 -2.967 54.370 1.00 47.31 94 ASN A N 1
ATOM 751 C CA . ASN A 1 94 ? -55.850 -3.334 54.654 1.00 47.31 94 ASN A CA 1
ATOM 752 C C . ASN A 1 94 ? -56.774 -2.967 53.485 1.00 47.31 94 ASN A C 1
ATOM 754 O O . ASN A 1 94 ? -56.645 -1.935 52.834 1.00 47.31 94 ASN A O 1
ATOM 758 N N . SER A 1 95 ? -57.739 -3.851 53.258 1.00 54.28 95 SER A N 1
ATOM 759 C CA . SER A 1 95 ? -58.801 -3.736 52.269 1.00 54.28 95 SER A CA 1
ATOM 760 C C . SER A 1 95 ? -59.751 -2.556 52.516 1.00 54.28 95 SER A C 1
ATOM 762 O O . SER A 1 95 ? -59.998 -2.211 53.669 1.00 54.28 95 SER A O 1
ATOM 764 N N . LEU A 1 96 ? -60.424 -2.145 51.430 1.00 53.25 96 LEU A N 1
ATOM 765 C CA . LEU A 1 96 ? -61.694 -1.393 51.338 1.00 53.25 96 LEU A CA 1
ATOM 766 C C . LEU A 1 96 ? -61.592 0.122 51.107 1.00 53.25 96 LEU A C 1
ATOM 768 O O . LEU A 1 96 ? -61.922 0.928 51.969 1.00 53.25 96 LEU A O 1
ATOM 772 N N . ALA A 1 97 ? -61.333 0.504 49.858 1.00 54.69 97 ALA A N 1
ATOM 773 C CA . ALA A 1 97 ? -61.974 1.682 49.277 1.00 54.69 97 ALA A CA 1
ATOM 774 C C . ALA A 1 97 ? -62.290 1.395 47.803 1.00 54.69 97 ALA A C 1
ATOM 776 O O . ALA A 1 97 ? -61.420 1.436 46.937 1.00 54.69 97 ALA A O 1
ATOM 777 N N . GLY A 1 98 ? -63.541 1.008 47.547 1.00 56.25 98 GLY A N 1
ATOM 778 C CA . GLY A 1 98 ? -64.057 0.748 46.209 1.00 56.25 98 GLY A CA 1
ATOM 779 C C . GLY A 1 98 ? -63.972 1.984 45.313 1.00 56.25 98 GLY A C 1
ATOM 780 O O . GLY A 1 98 ? -64.251 3.105 45.734 1.00 56.25 98 GLY A O 1
ATOM 781 N N . PHE A 1 99 ? -63.595 1.755 44.061 1.00 63.88 99 PHE A N 1
ATOM 782 C CA . PHE A 1 99 ? -63.512 2.764 43.014 1.00 63.88 99 PHE A CA 1
ATOM 783 C C . PHE A 1 99 ? -64.933 3.128 42.543 1.00 63.88 99 PHE A C 1
ATOM 785 O O . PHE A 1 99 ? -65.660 2.266 42.051 1.00 63.88 99 PHE A O 1
ATOM 792 N N . GLN A 1 100 ? -65.355 4.386 42.710 1.00 63.19 100 GLN A N 1
ATOM 793 C CA . GLN A 1 100 ? -66.632 4.884 42.178 1.00 63.19 100 GLN A CA 1
ATOM 794 C C . GLN A 1 100 ? -66.414 5.550 40.816 1.00 63.19 100 GLN A C 1
ATOM 796 O O . GLN A 1 100 ? -65.731 6.568 40.722 1.00 63.19 100 GLN A O 1
ATOM 801 N N . ILE A 1 101 ? -67.035 4.999 39.771 1.00 67.56 101 ILE A N 1
ATOM 802 C CA . ILE A 1 101 ? -67.103 5.604 38.434 1.00 67.56 101 ILE A CA 1
ATOM 803 C C . ILE A 1 101 ? -68.418 6.386 38.340 1.00 67.56 101 ILE A C 1
ATOM 805 O O . ILE A 1 101 ? -69.488 5.823 38.571 1.00 67.56 101 ILE A O 1
ATOM 809 N N . LYS A 1 102 ? -68.340 7.682 38.020 1.00 56.56 102 LYS A N 1
ATOM 810 C CA . LYS A 1 102 ? -69.504 8.517 37.693 1.00 56.56 102 LYS A CA 1
ATOM 811 C C . LYS A 1 102 ? -69.670 8.551 36.173 1.00 56.56 102 LYS A C 1
ATOM 813 O O . LYS A 1 102 ? -68.700 8.849 35.479 1.00 56.56 102 LYS A O 1
ATOM 818 N N . TYR A 1 103 ? -70.871 8.220 35.705 1.00 60.62 103 TYR A N 1
ATOM 819 C CA . TYR A 1 103 ? -71.324 8.472 34.334 1.00 60.62 103 TYR A CA 1
ATOM 820 C C . TYR A 1 103 ? -71.757 9.930 34.180 1.00 60.62 103 TYR A C 1
ATOM 822 O O . TYR A 1 103 ? -72.297 10.478 35.172 1.00 60.62 103 TYR A O 1
#

pLDDT: mean 79.27, std 18.32, range [47.31, 98.62]

Sequence (103 aa):
MGIPQRTVKDIHTHSGRVDQISQPYRAFMRISALEMEKARRGMERKSAMERIDQIDARFREIEGEKKVLLEALCEQDRKSLLESGSEPEEVPSNSLAGFQIKY

Radius of gyration: 46.75 Å; chains: 1; bounding box: 114×17×124 Å

Foldseek 3Di:
DDDDDDDPVNPDDCPVVPDPVVVVVVVVVVVVVVVVVVVVVVVVVVVVVVVVVVVVVVVVVVVVVVVVVVVVVVVVVVVVVVVVVPDDPPDDDDDDDDDDDDD

Secondary structure (DSSP, 8-state):
-PPP---GGG---GGG-TTSSHHHHHHHHHHHHHHHHHHHHHHHHHHHHHHHHHHHHHHHHHHHHHHHHHHHHHHHHHHHHHHHTS-----------PPPPP-